Protein AF-A0A937PLR3-F1 (afdb_monomer_lite)

Secondary structure (DSSP, 8-state):
----GGGGB-TTSSB--TTPPP--TTTT-SSBTTBPPPTTPPPTTPPPPPPP-

Radius of gyration: 20.78 Å; chains: 1; bounding box: 39×40×48 Å

Foldseek 3Di:
DPDDQVVQADPVRHGNCVVPDDDDVQVVDPDDPVRHDDPPPQDPPRDDDDDDD

pLDDT: mean 89.41, std 7.18, range [62.03, 95.88]

Structure (mmCIF, N/CA/C/O backbone):
data_AF-A0A937PLR3-F1
#
_entry.id   AF-A0A937PLR3-F1
#
loop_
_atom_site.group_PDB
_atom_site.id
_atom_site.type_symbol
_atom_site.label_atom_id
_atom_site.label_alt_id
_atom_site.label_comp_id
_atom_site.label_asym_id
_atom_site.label_entity_id
_atom_site.label_seq_id
_atom_site.pdbx_PDB_ins_code
_atom_site.Cartn_x
_atom_site.Cartn_y
_atom_site.Cartn_z
_atom_site.occupancy
_atom_site.B_iso_or_equiv
_atom_site.auth_seq_id
_atom_site.auth_comp_id
_atom_site.auth_asym_id
_atom_site.auth_atom_id
_atom_site.pdbx_PDB_model_num
ATOM 1 N N . LEU A 1 1 ? -21.404 17.640 0.495 1.00 62.03 1 LEU A N 1
ATOM 2 C CA . LEU A 1 1 ? -21.580 16.233 0.930 1.00 62.03 1 LEU A CA 1
ATOM 3 C C . LEU A 1 1 ? -22.177 16.210 2.336 1.00 62.03 1 LEU A C 1
ATOM 5 O O . LEU A 1 1 ? -21.861 17.103 3.108 1.00 62.03 1 LEU A O 1
ATOM 9 N N . LYS A 1 2 ? -23.010 15.215 2.671 1.00 81.69 2 LYS A N 1
ATOM 10 C CA . LYS A 1 2 ? -23.490 14.952 4.044 1.00 81.69 2 LYS A CA 1
ATOM 11 C C . LYS A 1 2 ? -22.750 13.739 4.619 1.00 81.69 2 LYS A C 1
ATOM 13 O O . LYS A 1 2 ? -23.315 12.655 4.709 1.00 81.69 2 LYS A O 1
ATOM 18 N N . LEU A 1 3 ? -21.461 13.900 4.905 1.00 84.19 3 LEU A N 1
ATOM 19 C CA . LEU A 1 3 ? -20.654 12.859 5.546 1.00 84.19 3 LEU A CA 1
ATOM 20 C C . LEU A 1 3 ? -20.749 13.025 7.067 1.00 84.19 3 LEU A C 1
ATOM 22 O O . LEU A 1 3 ? -20.562 14.129 7.570 1.00 84.19 3 LEU A O 1
ATOM 26 N N . ASP A 1 4 ? -21.061 11.941 7.777 1.00 88.81 4 ASP A N 1
ATOM 27 C CA . ASP A 1 4 ? -21.193 11.919 9.238 1.00 88.81 4 ASP A CA 1
ATOM 28 C C . ASP A 1 4 ?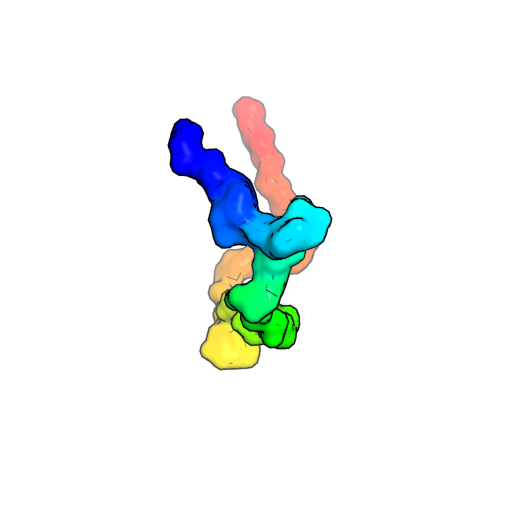 -20.028 11.142 9.861 1.00 88.81 4 ASP A C 1
ATOM 30 O O . ASP A 1 4 ? -19.993 9.911 9.806 1.00 88.81 4 ASP A O 1
ATOM 34 N N . ILE A 1 5 ? -19.081 11.874 10.454 1.00 88.50 5 ILE A N 1
ATOM 35 C CA . ILE A 1 5 ? -17.876 11.313 11.082 1.00 88.50 5 ILE A CA 1
ATOM 36 C C . ILE A 1 5 ? -18.194 10.452 12.311 1.00 88.50 5 ILE A C 1
ATOM 38 O O . ILE A 1 5 ? -17.435 9.548 12.645 1.00 88.50 5 ILE A O 1
ATOM 42 N N . ARG A 1 6 ? -19.355 10.654 12.947 1.00 90.81 6 ARG A N 1
ATOM 43 C CA . ARG A 1 6 ? -19.748 9.909 14.155 1.00 90.81 6 ARG A CA 1
ATOM 44 C C . ARG A 1 6 ? -19.937 8.420 13.884 1.00 90.81 6 ARG A C 1
ATOM 46 O O . ARG A 1 6 ? -19.911 7.623 14.811 1.00 90.81 6 ARG A O 1
ATOM 53 N N . ARG A 1 7 ? -20.120 8.032 12.617 1.00 89.06 7 ARG A N 1
ATOM 54 C CA . ARG A 1 7 ? -20.268 6.628 12.204 1.00 89.06 7 ARG A CA 1
ATOM 55 C C . ARG A 1 7 ? -18.970 5.825 12.294 1.00 89.06 7 ARG A C 1
ATOM 57 O O . ARG A 1 7 ? -19.044 4.606 12.248 1.00 89.06 7 ARG A O 1
ATOM 64 N N . VAL A 1 8 ? -17.820 6.494 12.394 1.00 92.50 8 VAL A N 1
ATOM 65 C CA . VAL A 1 8 ? -16.493 5.865 12.511 1.00 92.50 8 VAL A CA 1
ATOM 66 C C . VAL A 1 8 ? -15.795 6.245 13.817 1.00 92.50 8 VAL A C 1
ATOM 68 O O . VAL A 1 8 ? -14.589 6.071 13.941 1.00 92.50 8 VAL A O 1
ATOM 71 N N . GLN A 1 9 ? -16.531 6.804 14.784 1.00 94.31 9 GLN A N 1
ATOM 72 C CA . GLN A 1 9 ? -16.010 7.122 16.110 1.00 94.31 9 GLN A CA 1
ATOM 73 C C . GLN A 1 9 ? -16.500 6.104 17.140 1.00 94.31 9 GLN A C 1
ATOM 75 O O . GLN A 1 9 ? -17.683 5.765 17.185 1.00 94.31 9 GLN A O 1
ATOM 80 N N . GLY A 1 10 ? -15.586 5.647 17.989 1.00 90.62 10 GLY A N 1
ATOM 81 C CA . GLY A 1 10 ? -15.881 4.797 19.131 1.00 90.62 10 GLY A CA 1
ATOM 82 C C . GLY A 1 10 ? -16.578 5.556 20.263 1.00 90.62 10 GLY A C 1
ATOM 83 O O . GLY A 1 10 ? -16.749 6.777 20.241 1.00 90.62 10 GLY A O 1
ATOM 84 N N . LYS A 1 11 ? -16.960 4.818 21.311 1.00 89.81 11 LYS A N 1
ATOM 85 C CA . LYS A 1 11 ? -17.628 5.377 22.505 1.00 89.81 11 LYS A CA 1
ATOM 86 C C . LYS A 1 11 ? -16.770 6.395 23.268 1.00 89.81 11 LYS A C 1
ATOM 88 O O . LYS A 1 11 ? -17.309 7.174 24.045 1.00 89.81 11 LYS A O 1
ATOM 93 N N . ASP A 1 12 ? -15.459 6.378 23.059 1.00 92.56 12 ASP A N 1
ATOM 94 C CA . ASP A 1 12 ? -14.490 7.309 23.636 1.00 92.56 12 ASP A CA 1
ATOM 95 C C . ASP A 1 12 ? -14.246 8.554 22.756 1.00 92.56 12 ASP A C 1
ATOM 97 O O . ASP A 1 12 ? -13.416 9.396 23.095 1.00 92.56 12 ASP A O 1
ATOM 101 N N . GLY A 1 13 ? -14.959 8.680 21.629 1.00 91.75 13 GLY A N 1
ATOM 102 C CA . GLY A 1 13 ? -14.836 9.789 20.682 1.00 91.75 13 GLY A CA 1
ATOM 103 C C . GLY A 1 13 ? -13.624 9.704 19.747 1.00 91.75 13 GLY A C 1
ATOM 104 O O . GLY A 1 13 ? -13.453 10.588 18.901 1.00 91.75 13 GLY A O 1
ATOM 105 N N . LYS A 1 14 ? -12.792 8.660 19.858 1.00 94.69 14 LYS A N 1
ATOM 106 C CA . LYS A 1 14 ? -11.673 8.414 18.938 1.00 94.69 14 LYS A CA 1
ATOM 107 C C . LYS A 1 14 ? -12.153 7.693 17.686 1.00 94.69 14 LYS A C 1
ATOM 109 O O . LYS A 1 14 ? -13.242 7.131 17.676 1.00 94.69 14 LYS A O 1
ATOM 114 N N . ILE A 1 15 ? -11.349 7.722 16.625 1.00 93.56 15 ILE A N 1
ATOM 115 C CA . ILE A 1 15 ? -11.632 6.937 15.421 1.00 93.56 15 ILE A CA 1
ATOM 116 C C . ILE A 1 15 ? -11.554 5.450 15.776 1.00 93.56 15 ILE A C 1
ATOM 118 O O . ILE A 1 15 ? -10.578 4.998 16.371 1.00 93.56 15 ILE A O 1
ATOM 122 N N . ASP A 1 16 ? -12.608 4.718 15.439 1.00 93.75 16 ASP A N 1
ATOM 123 C CA . ASP A 1 16 ? -12.667 3.270 15.562 1.00 93.75 16 ASP A CA 1
ATOM 124 C C . ASP A 1 16 ? -12.051 2.646 14.311 1.00 93.75 16 ASP A C 1
ATOM 126 O O . ASP A 1 16 ? -12.700 2.566 13.278 1.00 93.75 16 ASP A O 1
ATOM 130 N N . GLU A 1 17 ? -10.794 2.219 14.389 1.00 92.94 17 GLU A N 1
ATOM 131 C CA . GLU A 1 17 ? -10.106 1.547 13.281 1.00 92.94 17 GLU A CA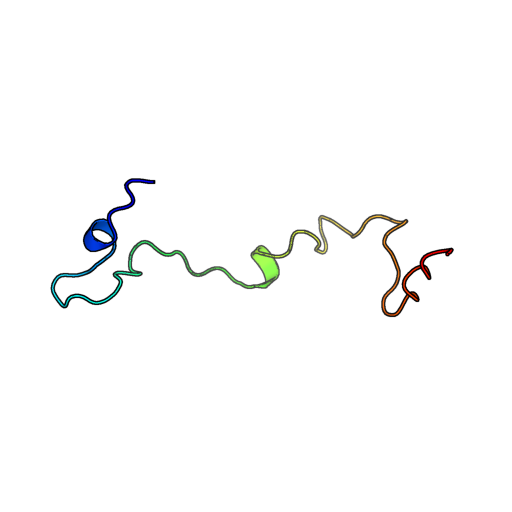 1
ATOM 132 C C . GLU A 1 17 ? -10.303 0.020 13.297 1.00 92.94 17 GLU A C 1
ATOM 134 O O . GLU A 1 17 ? -9.664 -0.686 12.525 1.00 92.94 17 GLU A O 1
ATOM 139 N N . SER A 1 18 ? -11.192 -0.530 14.137 1.00 91.50 18 SER A N 1
ATOM 140 C CA . SER A 1 18 ? -11.389 -1.990 14.240 1.00 91.50 18 SER A CA 1
ATOM 141 C C . SER A 1 18 ? -11.924 -2.641 12.960 1.00 91.50 18 SER A C 1
ATOM 143 O O . SER A 1 18 ? -11.791 -3.850 12.777 1.00 91.50 18 SER A O 1
ATOM 145 N N . PHE A 1 19 ? -12.505 -1.847 12.058 1.00 88.00 19 PHE A N 1
ATOM 146 C CA . PHE A 1 19 ? -12.938 -2.296 10.736 1.00 88.00 19 PHE A CA 1
ATOM 147 C C . PHE A 1 19 ? -11.804 -2.323 9.697 1.00 88.00 19 PHE A C 1
ATOM 149 O O . PHE A 1 19 ? -12.021 -2.778 8.574 1.00 88.00 19 PHE A O 1
ATOM 156 N N . VAL A 1 20 ? -10.620 -1.799 10.027 1.00 91.81 20 VAL A N 1
ATOM 157 C CA . VAL A 1 20 ? -9.480 -1.734 9.111 1.00 91.81 20 VAL A CA 1
ATOM 158 C C . VAL A 1 20 ? -8.766 -3.081 9.085 1.00 91.81 20 VAL A C 1
ATOM 160 O O . VAL A 1 20 ? -8.428 -3.652 10.121 1.00 91.81 20 VAL A O 1
ATOM 163 N N . THR A 1 21 ? -8.485 -3.575 7.883 1.00 94.56 21 THR A N 1
ATOM 164 C CA . THR A 1 21 ? -7.575 -4.703 7.674 1.00 94.56 21 THR A CA 1
ATOM 165 C C . THR A 1 21 ? -6.171 -4.168 7.420 1.00 94.56 21 THR A C 1
ATOM 167 O O . THR A 1 21 ? -5.974 -3.304 6.564 1.00 94.56 21 THR A O 1
ATOM 170 N N . ILE A 1 22 ? -5.197 -4.654 8.189 1.00 94.38 22 ILE A N 1
ATOM 171 C CA . ILE A 1 22 ? -3.788 -4.304 8.008 1.00 94.38 22 ILE A CA 1
ATOM 172 C C . ILE A 1 22 ? -3.179 -5.280 7.006 1.00 94.38 22 ILE A C 1
ATOM 174 O O . ILE A 1 22 ? -3.127 -6.477 7.271 1.00 94.38 22 ILE A O 1
ATOM 178 N N . GLU A 1 23 ? -2.707 -4.749 5.884 1.00 95.31 23 GLU A N 1
ATOM 179 C CA . GLU A 1 23 ? -2.090 -5.521 4.804 1.00 95.31 23 GLU A CA 1
ATOM 180 C C . GLU A 1 23 ? -0.580 -5.276 4.752 1.00 95.31 23 GLU A C 1
ATOM 182 O O . GLU A 1 23 ? -0.096 -4.175 5.050 1.00 95.31 23 GLU A O 1
ATOM 187 N N . ASP A 1 24 ? 0.181 -6.281 4.313 1.00 95.88 24 ASP A N 1
ATOM 188 C CA . ASP A 1 24 ? 1.600 -6.089 4.035 1.00 95.88 24 ASP A CA 1
ATOM 189 C C . ASP A 1 24 ? 1.767 -5.104 2.873 1.00 95.88 24 ASP A C 1
ATOM 191 O O . ASP A 1 24 ? 1.136 -5.213 1.821 1.00 95.88 24 ASP A O 1
ATOM 195 N N . ARG A 1 25 ? 2.715 -4.167 2.999 1.00 92.62 25 ARG A N 1
ATOM 196 C CA . ARG A 1 25 ? 2.979 -3.163 1.952 1.00 92.62 25 ARG A CA 1
ATOM 197 C C . ARG A 1 25 ? 3.187 -3.781 0.567 1.00 92.62 25 ARG A C 1
ATOM 199 O O . ARG A 1 25 ? 2.843 -3.151 -0.427 1.00 92.62 25 ARG A O 1
ATOM 206 N N . LYS A 1 26 ? 3.795 -4.969 0.499 1.00 91.44 26 LYS A N 1
ATOM 207 C CA . LYS A 1 26 ? 4.076 -5.682 -0.757 1.00 91.44 26 LYS A CA 1
ATOM 208 C C . LYS A 1 26 ? 2.786 -6.049 -1.509 1.00 91.44 26 LYS A C 1
ATOM 210 O O . LYS A 1 26 ? 2.791 -5.983 -2.732 1.00 91.44 26 LYS A O 1
ATOM 215 N N . ASP A 1 27 ? 1.708 -6.336 -0.782 1.00 91.06 27 ASP A N 1
ATOM 216 C CA . ASP A 1 27 ? 0.415 -6.754 -1.329 1.00 91.06 27 ASP A CA 1
ATOM 217 C C . ASP A 1 27 ? -0.387 -5.543 -1.834 1.00 91.06 27 ASP A C 1
ATOM 219 O O . ASP A 1 27 ? -1.241 -5.659 -2.707 1.00 91.06 27 ASP A O 1
ATOM 223 N N . LEU A 1 28 ? -0.040 -4.342 -1.357 1.00 92.88 28 LEU A N 1
ATOM 224 C CA . LEU A 1 28 ? -0.586 -3.067 -1.828 1.00 92.88 28 LEU A CA 1
ATOM 225 C C . LEU A 1 28 ? 0.115 -2.531 -3.092 1.00 92.88 28 LEU A C 1
ATOM 227 O O . LEU A 1 28 ? -0.299 -1.506 -3.643 1.00 92.88 28 LEU A O 1
ATOM 231 N N . LEU A 1 29 ? 1.203 -3.162 -3.552 1.00 93.50 29 LEU A N 1
ATOM 232 C CA . LEU A 1 29 ? 1.911 -2.728 -4.756 1.00 93.50 29 LEU A CA 1
ATOM 233 C C . LEU A 1 29 ? 1.222 -3.275 -6.008 1.00 93.50 29 LEU A 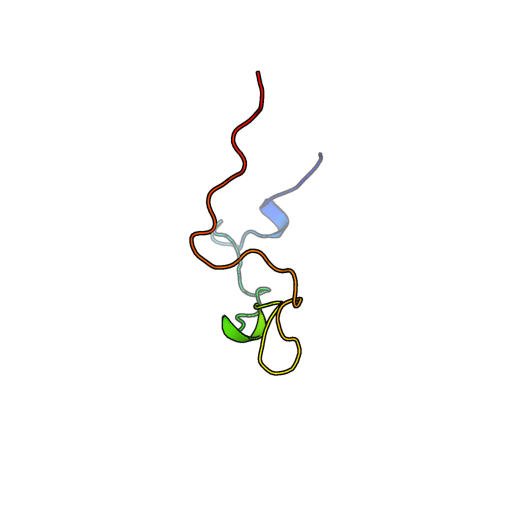C 1
ATOM 235 O O . LEU A 1 29 ? 1.166 -4.478 -6.224 1.00 93.50 29 LEU A O 1
ATOM 239 N N . VAL A 1 30 ? 0.799 -2.375 -6.899 1.00 94.38 30 VAL A N 1
ATOM 240 C CA . VAL A 1 30 ? 0.225 -2.752 -8.206 1.00 94.38 30 VAL A CA 1
ATOM 241 C C . VAL A 1 30 ? 1.218 -3.553 -9.053 1.00 94.38 30 VAL A C 1
ATOM 243 O O . VAL A 1 30 ? 0.820 -4.464 -9.774 1.00 94.38 30 VAL A O 1
ATOM 246 N N . PHE A 1 31 ? 2.507 -3.207 -8.976 1.00 94.06 31 PHE A N 1
ATOM 247 C CA . PHE A 1 31 ? 3.565 -3.873 -9.729 1.00 94.06 31 PHE A CA 1
ATOM 248 C C . PHE A 1 31 ? 4.434 -4.727 -8.809 1.00 94.06 31 PHE A C 1
A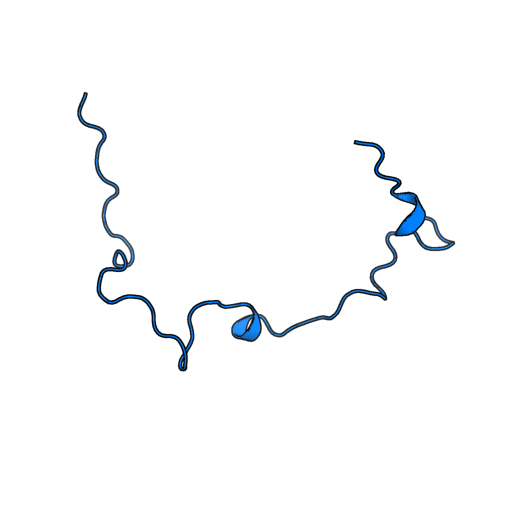TOM 250 O O . PHE A 1 31 ? 5.043 -4.207 -7.869 1.00 94.06 31 PHE A O 1
ATOM 257 N N . GLY A 1 32 ? 4.540 -6.010 -9.139 1.00 90.12 32 GLY A N 1
ATOM 258 C CA . GLY A 1 32 ? 5.256 -7.029 -8.376 1.00 90.12 32 GLY A CA 1
ATOM 259 C C . GLY A 1 32 ? 5.816 -8.132 -9.281 1.00 90.12 32 GLY A C 1
ATOM 260 O O . GLY A 1 32 ? 5.811 -7.971 -10.503 1.00 90.12 32 GLY A O 1
ATOM 261 N N . PRO A 1 33 ? 6.308 -9.246 -8.708 1.00 90.12 33 PRO A N 1
ATOM 262 C CA . PRO A 1 33 ? 6.854 -10.369 -9.475 1.00 90.12 33 PRO A CA 1
ATOM 263 C C . PRO A 1 33 ? 5.879 -10.923 -10.525 1.00 90.12 33 PRO A C 1
ATOM 265 O O . PRO A 1 33 ? 6.288 -11.178 -11.655 1.00 90.12 33 PRO A O 1
ATOM 268 N N . ASP A 1 34 ? 4.592 -11.011 -10.175 1.00 92.81 34 ASP A N 1
ATOM 269 C CA . ASP A 1 34 ? 3.537 -11.551 -11.046 1.00 92.81 34 ASP A CA 1
ATOM 270 C C . ASP A 1 34 ? 2.892 -10.493 -11.959 1.00 92.81 34 ASP A C 1
ATOM 272 O O . ASP A 1 34 ? 2.176 -10.829 -12.900 1.00 92.81 34 ASP A O 1
ATOM 276 N N . ASN A 1 35 ? 3.156 -9.206 -11.710 1.00 94.00 35 ASN A N 1
ATOM 277 C CA . ASN A 1 35 ? 2.691 -8.092 -12.536 1.00 94.00 35 ASN A CA 1
ATOM 278 C C . ASN A 1 35 ? 3.832 -7.083 -12.747 1.00 94.00 35 ASN A C 1
ATOM 280 O O . ASN A 1 35 ? 3.904 -6.065 -12.044 1.00 94.00 35 ASN A O 1
ATOM 284 N N . PRO A 1 36 ? 4.781 -7.372 -13.655 1.00 94.00 36 PRO A N 1
ATOM 285 C CA . PRO A 1 36 ? 5.929 -6.509 -13.872 1.00 94.00 36 PRO A CA 1
ATOM 286 C C . PRO A 1 36 ? 5.503 -5.152 -14.444 1.00 94.00 36 PRO A C 1
ATOM 288 O O . PRO A 1 36 ? 4.458 -5.006 -15.077 1.00 94.00 36 PRO A O 1
ATOM 291 N N . ARG A 1 37 ? 6.347 -4.134 -14.250 1.00 93.62 37 ARG A N 1
ATO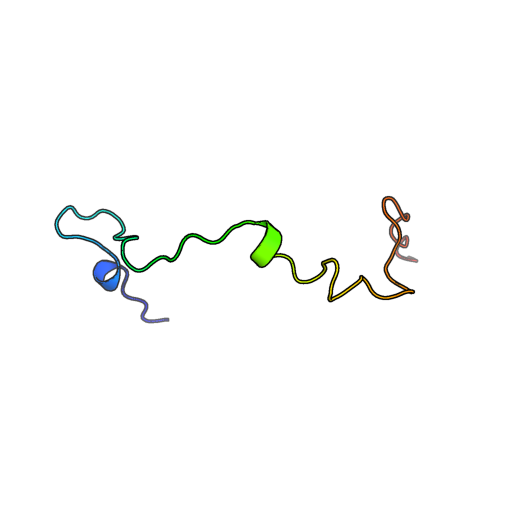M 292 C CA . ARG A 1 37 ? 6.103 -2.810 -14.838 1.00 93.62 37 ARG A CA 1
ATOM 293 C C . ARG A 1 37 ? 6.061 -2.886 -16.374 1.00 93.62 37 ARG A C 1
ATOM 295 O O . ARG A 1 37 ? 6.804 -3.685 -16.952 1.00 93.62 37 ARG A O 1
ATOM 302 N N . PRO A 1 38 ? 5.268 -2.021 -17.035 1.00 93.94 38 PRO A N 1
ATOM 303 C CA . PRO A 1 38 ? 5.281 -1.891 -18.489 1.00 93.94 38 PRO A CA 1
ATOM 304 C C . PRO A 1 38 ? 6.691 -1.647 -19.041 1.00 93.94 38 PRO A C 1
ATOM 306 O O . PRO A 1 38 ? 7.516 -0.990 -18.402 1.00 93.94 38 PRO A O 1
ATOM 309 N N . LYS A 1 39 ? 6.964 -2.161 -20.246 1.00 93.81 39 LYS A N 1
ATOM 310 C CA . LYS A 1 39 ? 8.290 -2.067 -20.891 1.00 93.81 39 LYS A CA 1
ATOM 311 C C . LYS A 1 39 ? 8.709 -0.627 -21.205 1.00 93.81 39 LYS A C 1
ATOM 313 O O . LYS A 1 39 ? 9.898 -0.337 -21.264 1.00 93.81 39 LYS A O 1
ATOM 318 N N . ASP A 1 40 ? 7.736 0.243 -21.423 1.00 92.19 40 ASP A N 1
ATOM 319 C CA . ASP A 1 40 ? 7.863 1.663 -21.747 1.00 92.19 40 ASP A CA 1
ATOM 320 C C . ASP A 1 40 ? 7.718 2.574 -20.517 1.00 92.19 40 ASP A C 1
ATOM 322 O O . ASP A 1 40 ? 7.694 3.798 -20.651 1.00 92.19 40 ASP A O 1
ATOM 326 N N . ALA A 1 41 ? 7.654 2.004 -19.308 1.00 92.38 41 ALA A N 1
ATOM 327 C CA . ALA A 1 41 ? 7.663 2.790 -18.085 1.00 92.38 41 ALA A CA 1
ATOM 328 C C . ALA A 1 41 ? 8.924 3.666 -18.022 1.00 92.38 41 ALA A C 1
ATOM 330 O O . ALA A 1 41 ? 10.045 3.196 -18.252 1.00 92.38 41 ALA A O 1
ATOM 331 N N . ALA A 1 42 ? 8.743 4.943 -17.669 1.00 90.94 42 ALA A N 1
ATOM 332 C CA . ALA A 1 42 ? 9.859 5.858 -17.479 1.00 90.94 42 ALA A CA 1
ATOM 333 C C . ALA A 1 42 ? 10.854 5.262 -16.476 1.00 90.94 42 ALA A C 1
ATOM 335 O O . ALA A 1 42 ? 10.484 4.804 -15.389 1.00 90.94 42 ALA A O 1
ATOM 336 N N . LYS A 1 43 ? 12.136 5.265 -16.846 1.00 89.56 43 LYS A N 1
ATOM 337 C CA . LYS A 1 43 ? 13.188 4.763 -15.966 1.00 89.56 43 LYS A CA 1
ATOM 338 C C . LYS A 1 43 ? 13.300 5.664 -14.730 1.00 89.56 43 LYS A C 1
ATOM 340 O O . LYS A 1 43 ? 12.995 6.860 -14.809 1.00 89.56 43 LYS A O 1
ATOM 345 N N . PRO A 1 44 ? 13.778 5.131 -13.597 1.00 89.44 44 PRO A N 1
ATOM 346 C CA . PRO A 1 44 ? 14.145 5.965 -12.462 1.00 89.44 44 PRO A CA 1
ATOM 347 C C . PRO A 1 44 ? 15.068 7.105 -12.906 1.00 89.44 44 PRO A C 1
ATOM 349 O O . PRO A 1 44 ? 15.956 6.894 -13.730 1.00 89.44 44 PRO A O 1
ATOM 352 N N . ASN A 1 45 ? 14.847 8.304 -12.368 1.00 89.75 45 ASN A N 1
ATOM 353 C CA . ASN A 1 45 ? 15.614 9.514 -12.688 1.00 89.75 45 ASN A CA 1
ATOM 354 C C . ASN A 1 45 ? 15.569 9.944 -14.167 1.00 89.75 45 ASN A C 1
ATOM 356 O O . ASN A 1 45 ? 16.436 10.695 -14.610 1.00 89.75 45 ASN A O 1
ATOM 360 N N . THR A 1 46 ? 14.567 9.500 -14.936 1.00 90.44 46 THR A N 1
ATOM 361 C CA . THR A 1 46 ? 14.321 10.066 -16.271 1.00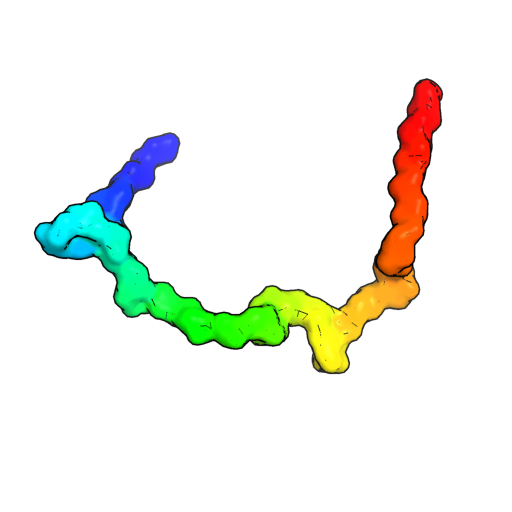 90.44 46 THR A CA 1
ATOM 362 C C . THR A 1 46 ? 14.000 11.557 -16.115 1.00 90.44 46 THR A C 1
ATOM 364 O O . THR A 1 46 ? 13.095 11.887 -15.342 1.00 90.44 46 THR A O 1
ATOM 367 N N . PRO A 1 47 ? 14.713 12.464 -16.811 1.00 88.69 47 PRO A N 1
ATOM 368 C CA . PRO A 1 47 ? 14.418 13.889 -16.766 1.00 88.69 47 PRO A CA 1
ATOM 369 C C . PRO A 1 47 ? 12.970 14.158 -17.171 1.00 88.69 47 PRO A C 1
ATOM 371 O O . PRO A 1 47 ? 12.482 13.607 -18.161 1.00 88.69 47 PRO A O 1
ATOM 374 N N . LEU A 1 48 ? 12.281 15.006 -16.406 1.00 86.19 48 LEU A N 1
ATOM 375 C CA . LEU A 1 48 ? 10.942 15.442 -16.781 1.00 86.19 48 LEU A CA 1
ATOM 376 C C . LEU A 1 48 ? 11.019 16.245 -18.087 1.00 86.19 48 LEU A C 1
ATOM 378 O O . LEU A 1 48 ? 11.965 17.020 -18.267 1.00 86.19 48 LEU A O 1
ATOM 382 N N . PRO A 1 49 ? 10.039 16.093 -18.990 1.00 83.88 49 PRO A N 1
ATOM 383 C CA . PRO A 1 49 ? 9.992 16.902 -20.194 1.00 83.88 49 PRO A CA 1
ATOM 384 C C . PRO A 1 49 ? 9.909 18.381 -19.806 1.00 83.88 49 PRO A C 1
ATOM 386 O O . PRO A 1 49 ? 9.040 18.790 -19.032 1.00 83.88 49 PRO A O 1
ATOM 389 N N . VAL A 1 50 ? 10.827 19.188 -20.336 1.00 84.19 50 VAL A N 1
ATOM 390 C CA . VAL A 1 50 ? 10.748 20.645 -20.214 1.00 84.19 50 VAL A CA 1
ATOM 391 C C . VAL A 1 50 ? 9.519 21.118 -20.988 1.00 84.19 50 VAL A C 1
ATOM 393 O O . VAL A 1 50 ? 9.323 20.727 -22.139 1.00 84.19 50 VAL A O 1
ATOM 396 N N . ARG A 1 51 ? 8.655 21.930 -20.363 1.00 72.69 51 ARG A N 1
ATOM 397 C CA . ARG A 1 51 ? 7.573 22.592 -21.105 1.00 72.69 51 ARG A CA 1
ATOM 398 C C . ARG A 1 51 ? 8.218 23.473 -22.174 1.00 72.69 51 ARG A C 1
ATOM 400 O O . ARG A 1 51 ? 9.005 24.353 -21.833 1.00 72.69 51 ARG A O 1
ATOM 407 N N . SER A 1 52 ? 7.892 23.231 -23.439 1.00 66.25 52 SER A N 1
ATOM 408 C CA . SER A 1 52 ? 8.166 24.200 -24.498 1.00 66.25 52 SER A CA 1
ATOM 409 C C . SER A 1 52 ? 7.379 25.487 -24.198 1.00 66.25 52 SER A C 1
ATOM 411 O O . SER A 1 52 ? 6.219 25.367 -23.788 1.00 66.25 52 SER A O 1
ATOM 413 N N . PRO A 1 53 ? 8.002 26.676 -24.306 1.00 66.62 53 PRO A N 1
ATOM 414 C CA . PRO A 1 53 ? 7.314 27.954 -24.138 1.00 66.62 53 PRO A CA 1
ATOM 415 C C . PRO A 1 53 ? 6.253 28.188 -25.218 1.00 66.62 53 PRO A C 1
ATOM 417 O O . PRO A 1 53 ? 6.407 27.635 -26.333 1.00 66.62 53 PRO A O 1
#

Sequence (53 aa):
LKLDIRRVQGKDGKIDESFVTIEDRKDLLVFGPDNPRPKDAAKPNTPLPVRSP